Protein AF-A0A9B0UCA3-F1 (afdb_monomer)

Structure (mmCIF, N/CA/C/O backbone):
data_AF-A0A9B0UCA3-F1
#
_entry.id   AF-A0A9B0UCA3-F1
#
loop_
_atom_site.group_PDB
_atom_site.id
_atom_site.type_symbol
_atom_site.label_atom_id
_atom_site.label_alt_id
_atom_site.label_comp_id
_atom_site.label_asym_id
_atom_site.label_entity_id
_atom_site.label_seq_id
_atom_site.pdbx_PDB_ins_code
_atom_site.Cartn_x
_atom_site.Cartn_y
_atom_site.Cartn_z
_atom_site.occupancy
_atom_site.B_iso_or_equiv
_atom_site.auth_seq_id
_atom_site.auth_comp_id
_atom_site.auth_asym_id
_atom_site.auth_atom_id
_atom_site.pdbx_PDB_model_num
ATOM 1 N N . MET A 1 1 ? -28.441 -14.813 -7.043 1.00 30.88 1 MET A N 1
ATOM 2 C CA . MET A 1 1 ? -26.976 -14.774 -6.847 1.00 30.88 1 MET A CA 1
ATOM 3 C C . MET A 1 1 ? -26.478 -13.413 -7.314 1.00 30.88 1 MET A C 1
ATOM 5 O O . MET A 1 1 ? -26.073 -13.271 -8.457 1.00 30.88 1 MET A O 1
ATOM 9 N N . THR A 1 2 ? -26.627 -12.373 -6.495 1.00 22.97 2 THR A N 1
ATOM 10 C CA . THR A 1 2 ? -26.223 -11.008 -6.867 1.00 22.97 2 THR A CA 1
ATOM 11 C C . THR A 1 2 ? -24.940 -10.663 -6.132 1.00 22.97 2 THR A C 1
ATOM 13 O O . THR A 1 2 ? -24.921 -10.599 -4.907 1.00 22.97 2 THR A O 1
ATOM 16 N N . SER A 1 3 ? -23.870 -10.504 -6.907 1.00 23.14 3 SER A N 1
ATOM 17 C CA . SER A 1 3 ? -22.538 -10.097 -6.471 1.00 23.14 3 SER A CA 1
ATOM 18 C C . SER A 1 3 ? -22.583 -8.689 -5.873 1.00 23.14 3 SER A C 1
ATOM 20 O O . SER A 1 3 ? -22.682 -7.702 -6.600 1.00 23.14 3 SER A O 1
ATOM 22 N N . SER A 1 4 ? -22.525 -8.588 -4.548 1.00 23.53 4 SER A N 1
ATOM 23 C CA . SER A 1 4 ? -22.399 -7.327 -3.818 1.00 23.53 4 SER A CA 1
ATOM 24 C C . SER A 1 4 ? -20.959 -6.820 -3.948 1.00 23.53 4 SER A C 1
ATOM 26 O O . SER A 1 4 ? -20.043 -7.386 -3.356 1.00 23.53 4 SER A O 1
ATOM 28 N N . ALA A 1 5 ? -20.735 -5.767 -4.733 1.00 24.44 5 ALA A N 1
ATOM 29 C CA . ALA A 1 5 ? -19.447 -5.075 -4.753 1.00 24.44 5 ALA A CA 1
ATOM 30 C C . ALA A 1 5 ? -19.269 -4.286 -3.437 1.00 24.44 5 ALA A C 1
ATOM 32 O O . ALA A 1 5 ? -20.195 -3.569 -3.043 1.00 24.44 5 ALA A O 1
ATOM 33 N N . PRO A 1 6 ? -18.127 -4.395 -2.732 1.00 24.62 6 PRO A N 1
ATOM 34 C CA . PRO A 1 6 ? -17.908 -3.633 -1.512 1.00 24.62 6 PRO A CA 1
ATOM 35 C C . PRO A 1 6 ? -17.722 -2.151 -1.855 1.00 24.62 6 PRO A C 1
ATOM 37 O O . PRO A 1 6 ? -17.066 -1.792 -2.833 1.00 24.62 6 PRO A O 1
ATOM 40 N N . ALA A 1 7 ? -18.322 -1.284 -1.041 1.00 28.45 7 ALA A N 1
ATOM 41 C CA . ALA A 1 7 ? -18.160 0.158 -1.140 1.00 28.45 7 ALA A CA 1
ATOM 42 C C . ALA A 1 7 ? -16.691 0.526 -0.878 1.00 28.45 7 ALA A C 1
ATOM 44 O O . ALA A 1 7 ? -16.224 0.472 0.258 1.00 28.45 7 ALA A O 1
ATOM 45 N N . VAL A 1 8 ? -15.959 0.886 -1.933 1.00 30.67 8 VAL A N 1
ATOM 46 C CA . VAL A 1 8 ? -14.599 1.421 -1.826 1.00 30.67 8 VAL A CA 1
ATOM 47 C C . VAL A 1 8 ? -14.712 2.869 -1.345 1.00 30.67 8 VAL A C 1
ATOM 49 O O . VAL A 1 8 ? -14.984 3.779 -2.126 1.00 30.67 8 VAL A O 1
ATOM 52 N N . GLY A 1 9 ? -14.562 3.079 -0.037 1.00 30.00 9 GLY A N 1
ATOM 53 C CA . GLY A 1 9 ? -14.439 4.409 0.556 1.00 30.00 9 GLY A CA 1
ATOM 54 C C . GLY A 1 9 ? -13.123 5.049 0.117 1.00 30.00 9 GLY A C 1
ATOM 55 O O . GLY A 1 9 ? -12.051 4.642 0.554 1.00 30.00 9 GLY A O 1
ATOM 56 N N . PHE A 1 10 ? -13.199 6.033 -0.778 1.00 30.72 10 PHE A N 1
ATOM 57 C CA . PHE A 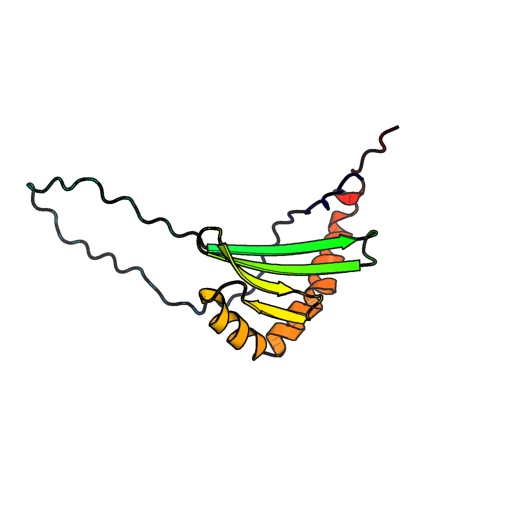1 10 ? -12.043 6.755 -1.307 1.00 30.72 10 PHE A CA 1
ATOM 58 C C . PHE A 1 10 ? -11.700 7.926 -0.376 1.00 30.72 10 PHE A C 1
ATOM 60 O O . PHE A 1 10 ? -12.048 9.075 -0.643 1.00 30.72 10 PHE A O 1
ATOM 67 N N . ILE A 1 11 ? -11.043 7.644 0.747 1.00 33.56 11 ILE A N 1
ATOM 68 C CA . ILE A 1 11 ? -10.474 8.707 1.580 1.00 33.56 11 ILE A CA 1
ATOM 69 C C . ILE A 1 11 ? -9.108 9.052 0.999 1.00 33.56 11 ILE A C 1
ATOM 71 O O . ILE A 1 11 ? -8.186 8.240 1.032 1.00 33.56 11 ILE A O 1
ATOM 75 N N . ARG A 1 12 ? -8.986 10.257 0.425 1.00 37.03 12 ARG A N 1
ATOM 76 C CA . ARG A 1 12 ? -7.696 10.858 0.054 1.00 37.03 12 ARG A CA 1
ATOM 77 C C . ARG A 1 12 ? -6.904 11.150 1.333 1.00 37.03 12 ARG A C 1
ATOM 79 O O . ARG A 1 12 ? -6.827 12.293 1.769 1.00 37.03 12 ARG A O 1
ATOM 86 N N . GLY A 1 13 ? -6.329 10.121 1.942 1.00 31.44 13 GLY A N 1
ATOM 87 C CA . GLY A 1 13 ? -5.283 10.289 2.935 1.00 31.44 13 GLY A CA 1
ATOM 88 C C . GLY A 1 13 ? -3.959 10.478 2.216 1.00 31.44 13 GLY A C 1
ATOM 89 O O . GLY A 1 13 ? -3.516 9.612 1.465 1.00 31.44 13 GLY A O 1
ATOM 90 N N . LEU A 1 14 ? -3.339 11.634 2.434 1.00 31.98 14 LEU A N 1
ATOM 91 C CA . LEU A 1 14 ? -1.931 11.858 2.140 1.00 31.98 14 LEU A CA 1
ATOM 92 C C . LEU A 1 14 ? -1.123 10.856 2.977 1.00 31.98 14 LEU A C 1
ATOM 94 O O . LEU A 1 14 ? -0.846 11.089 4.153 1.00 31.98 14 LEU A O 1
ATOM 98 N N . SER A 1 15 ? -0.798 9.706 2.389 1.00 38.75 15 SER A N 1
ATOM 99 C CA . SER A 1 15 ? 0.131 8.753 2.984 1.00 38.75 15 SER A CA 1
ATOM 100 C C . SER A 1 15 ? 1.526 9.363 2.885 1.00 38.75 15 SER A C 1
ATOM 102 O O . SER A 1 15 ? 2.201 9.269 1.863 1.00 38.75 15 SER A O 1
ATOM 104 N N . ASN A 1 16 ? 1.931 10.063 3.948 1.00 34.47 16 ASN A N 1
ATOM 105 C CA . ASN A 1 16 ? 3.311 10.475 4.176 1.00 34.47 16 ASN A CA 1
ATOM 106 C C . ASN A 1 16 ? 4.174 9.218 4.343 1.00 34.47 16 ASN A C 1
ATOM 108 O O . ASN A 1 16 ? 4.411 8.744 5.455 1.00 34.47 16 ASN A O 1
ATOM 112 N N . GLN A 1 17 ? 4.636 8.658 3.234 1.00 43.97 17 GLN A N 1
ATOM 113 C CA . GLN A 1 17 ? 5.824 7.822 3.191 1.00 43.97 17 GLN A CA 1
ATOM 114 C C . GLN A 1 17 ? 6.704 8.369 2.071 1.00 43.97 17 GLN A C 1
ATOM 116 O O . GLN A 1 17 ? 6.598 7.972 0.915 1.00 43.97 17 GLN A O 1
ATOM 121 N N . GLY A 1 18 ? 7.542 9.340 2.437 1.00 37.84 18 GLY A N 1
ATOM 122 C CA . GLY A 1 18 ? 8.739 9.624 1.668 1.00 37.84 18 GLY A CA 1
ATOM 123 C C . GLY A 1 18 ? 9.609 8.377 1.692 1.00 37.84 18 GLY A C 1
ATOM 124 O O . GLY A 1 18 ? 10.084 7.997 2.755 1.00 37.84 18 GLY A O 1
ATOM 125 N N . ASP A 1 19 ? 9.705 7.715 0.546 1.00 35.53 19 ASP A N 1
ATOM 126 C CA . ASP A 1 19 ? 10.977 7.297 -0.032 1.00 35.53 19 ASP A CA 1
ATOM 127 C C . ASP A 1 19 ? 10.737 6.973 -1.516 1.00 35.53 19 ASP A C 1
ATOM 129 O O . ASP A 1 19 ? 10.374 5.863 -1.897 1.00 35.53 19 ASP A O 1
ATOM 133 N N . LEU A 1 20 ? 10.826 8.008 -2.355 1.00 40.50 20 LEU A N 1
ATOM 134 C CA . LEU A 1 20 ? 10.892 7.875 -3.810 1.00 40.50 20 LEU A CA 1
ATOM 135 C C . LEU A 1 20 ? 12.356 7.611 -4.184 1.00 40.50 20 LEU A C 1
ATOM 137 O O . LEU A 1 20 ? 13.018 8.472 -4.765 1.00 40.50 20 LEU A O 1
ATOM 141 N N . THR A 1 21 ? 12.902 6.451 -3.827 1.00 41.66 21 THR A N 1
ATOM 142 C CA . THR A 1 21 ? 14.207 6.022 -4.347 1.00 41.66 21 THR A CA 1
ATOM 143 C C . THR A 1 21 ? 14.023 5.426 -5.740 1.00 41.66 21 THR A C 1
ATOM 145 O O . THR A 1 21 ? 13.988 4.222 -5.946 1.00 41.66 21 THR A O 1
ATOM 148 N N . GLY A 1 22 ? 13.896 6.331 -6.715 1.00 33.69 22 GLY A N 1
ATOM 149 C CA . GLY A 1 22 ? 13.813 6.040 -8.143 1.00 33.69 22 GLY A CA 1
ATOM 150 C C . GLY A 1 22 ? 14.199 7.262 -8.981 1.00 33.69 22 GLY A C 1
ATOM 151 O O . GLY A 1 22 ? 13.339 8.024 -9.398 1.00 33.69 22 GLY A O 1
ATOM 152 N N . GLY A 1 23 ? 15.513 7.445 -9.148 1.00 32.22 23 GLY A N 1
ATOM 153 C CA . GLY A 1 23 ? 16.251 8.198 -10.178 1.00 32.22 23 GLY A CA 1
ATOM 154 C C . GLY A 1 23 ? 15.574 9.292 -11.027 1.00 32.22 23 GLY A C 1
ATOM 155 O O . GLY A 1 23 ? 14.648 9.053 -11.791 1.00 32.22 23 GLY A O 1
ATOM 156 N N . LEU A 1 24 ? 16.193 10.476 -10.981 1.00 42.06 24 LEU A N 1
ATOM 157 C CA . LEU A 1 24 ? 16.028 11.669 -11.825 1.00 42.06 24 LEU A CA 1
ATOM 158 C C . LEU A 1 24 ? 15.812 11.411 -13.330 1.00 42.06 24 LEU A C 1
ATOM 160 O O . LEU A 1 24 ? 16.552 10.638 -13.931 1.00 42.06 24 LEU A O 1
ATOM 164 N N . CYS A 1 25 ? 14.975 12.239 -13.970 1.00 33.00 25 CYS A N 1
ATOM 165 C CA . CYS A 1 25 ? 15.223 12.730 -15.334 1.00 33.00 25 CYS A CA 1
ATOM 166 C C . CYS A 1 25 ? 14.569 14.105 -15.558 1.00 33.00 25 CYS A C 1
ATOM 168 O O . CYS A 1 25 ? 13.372 14.221 -15.809 1.00 33.00 25 CYS A O 1
ATOM 170 N N . SER A 1 26 ? 15.366 15.171 -15.492 1.00 33.31 26 SER A N 1
ATOM 171 C CA . SER A 1 26 ? 15.048 16.460 -16.117 1.00 33.31 26 SER A CA 1
ATOM 172 C C . SER A 1 26 ? 16.352 17.146 -16.506 1.00 33.31 26 SER A C 1
ATOM 174 O O . SER A 1 26 ? 16.925 17.910 -15.737 1.00 33.31 26 SER A O 1
ATOM 176 N N . SER A 1 27 ? 16.834 16.851 -17.707 1.00 34.81 27 SER A N 1
ATOM 177 C CA . SER A 1 27 ? 17.805 17.680 -18.414 1.00 34.81 27 SER A CA 1
ATOM 178 C C . SER A 1 27 ? 17.091 18.305 -19.608 1.00 34.81 27 SER A C 1
ATOM 180 O O . SER A 1 27 ? 16.886 17.673 -20.640 1.00 34.81 27 SER A O 1
ATOM 182 N N . SER A 1 28 ? 16.672 19.560 -19.462 1.00 37.03 28 SER A N 1
ATOM 183 C CA . SER A 1 28 ? 16.244 20.383 -20.590 1.00 37.03 28 SER A CA 1
ATOM 184 C C . SER A 1 28 ? 17.483 21.013 -21.227 1.00 37.03 28 SER A C 1
ATOM 186 O O . SER A 1 28 ? 18.007 22.003 -20.716 1.00 37.03 28 SER A O 1
ATOM 188 N N . SER A 1 29 ? 17.974 20.447 -22.327 1.00 37.97 29 SER A N 1
ATOM 189 C CA . SER A 1 29 ? 18.929 21.126 -23.206 1.00 37.97 29 SER A CA 1
ATOM 190 C C . SER A 1 29 ? 18.154 21.953 -24.232 1.00 37.97 29 SER A C 1
ATOM 192 O O . SER A 1 29 ? 17.503 21.393 -25.112 1.00 37.97 29 SER A O 1
ATOM 194 N N . SER A 1 30 ? 18.204 23.281 -24.119 1.00 36.81 30 SER A N 1
ATOM 195 C CA . SER A 1 30 ? 17.695 24.192 -25.147 1.00 36.81 30 SER A CA 1
ATOM 196 C C . SER A 1 30 ? 18.731 24.324 -26.268 1.00 36.81 30 SER A C 1
ATOM 198 O O . SER A 1 30 ? 19.647 25.143 -26.182 1.00 36.81 30 SER A O 1
ATOM 200 N N . SER A 1 31 ? 18.616 23.506 -27.309 1.00 42.44 31 SER A N 1
ATOM 201 C CA . SER A 1 31 ? 19.331 23.723 -28.571 1.00 42.44 31 SER A CA 1
ATOM 202 C C . SER A 1 31 ? 18.517 24.715 -29.405 1.00 42.44 31 SER A C 1
ATOM 204 O O . SER A 1 31 ? 17.336 24.477 -29.638 1.00 42.44 31 SER A O 1
ATOM 206 N N . GLY A 1 32 ? 19.118 25.833 -29.820 1.00 44.81 32 GLY A N 1
ATOM 207 C CA . GLY A 1 32 ? 18.445 26.856 -30.628 1.00 44.81 32 GLY A CA 1
ATOM 208 C C . GLY A 1 32 ? 17.878 26.301 -31.942 1.00 44.81 32 GLY A C 1
ATOM 209 O O . GLY A 1 32 ? 18.550 25.553 -32.651 1.00 44.81 32 GLY A O 1
ATOM 210 N N . GLU A 1 33 ? 16.635 26.668 -32.255 1.00 41.62 33 GLU A N 1
ATOM 211 C CA . GLU A 1 33 ? 15.913 26.263 -33.466 1.00 41.62 33 GLU A CA 1
ATOM 212 C C . GLU A 1 33 ? 16.421 27.005 -34.714 1.00 41.62 33 GLU A C 1
ATOM 214 O O . GLU A 1 33 ? 16.556 28.229 -34.718 1.00 41.62 33 GLU A O 1
ATOM 219 N N . THR A 1 34 ? 16.662 26.259 -35.799 1.00 47.00 34 THR A N 1
ATOM 220 C CA . THR A 1 34 ? 16.924 26.803 -37.145 1.00 47.00 34 THR A CA 1
ATOM 221 C C . THR A 1 34 ? 15.653 26.650 -38.000 1.00 47.00 34 THR A C 1
ATOM 223 O O . THR A 1 34 ? 15.013 25.599 -37.917 1.00 47.00 34 THR A O 1
ATOM 226 N N . PRO A 1 35 ? 15.241 27.636 -38.825 1.00 48.72 35 PRO A N 1
ATOM 227 C CA . PRO A 1 35 ? 13.961 27.572 -39.533 1.00 48.72 35 PRO A CA 1
ATOM 228 C C . PRO A 1 35 ? 14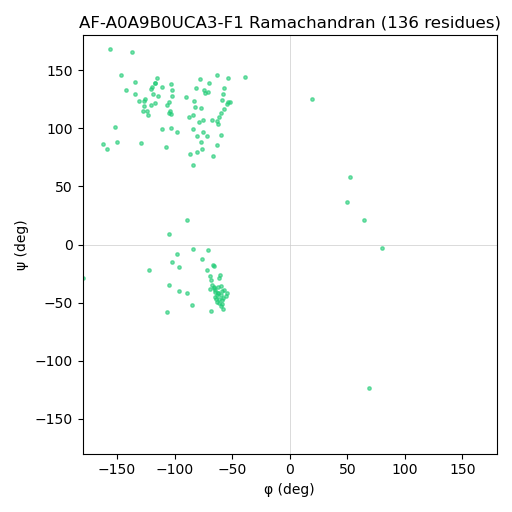.061 26.665 -40.770 1.00 48.72 35 PRO A C 1
ATOM 230 O O . PRO A 1 35 ? 14.637 27.057 -41.782 1.00 48.72 35 PRO A O 1
ATOM 233 N N . GLY A 1 36 ? 13.495 25.458 -40.704 1.00 57.00 36 GLY A N 1
ATOM 234 C CA . GLY A 1 36 ? 13.431 24.548 -41.857 1.00 57.00 36 GLY A CA 1
ATOM 235 C C . GLY A 1 36 ? 12.737 23.208 -41.605 1.00 57.00 36 GLY A C 1
ATOM 236 O O . GLY A 1 36 ? 12.081 22.688 -42.504 1.00 57.00 36 GLY A O 1
ATOM 237 N N . ASP A 1 37 ? 12.773 22.695 -40.376 1.00 54.03 37 ASP A N 1
ATOM 238 C CA . ASP A 1 37 ? 12.330 21.330 -40.081 1.00 54.03 37 ASP A CA 1
ATOM 239 C C . ASP A 1 37 ? 10.996 21.299 -39.320 1.00 54.03 37 ASP A C 1
ATOM 241 O O . ASP A 1 37 ? 10.952 21.170 -38.097 1.00 54.03 37 ASP A O 1
ATOM 245 N N . ARG A 1 38 ? 9.859 21.377 -40.030 1.00 64.81 38 ARG A N 1
ATOM 246 C CA . ARG A 1 38 ? 8.576 20.947 -39.436 1.00 64.81 38 ARG A CA 1
ATOM 247 C C . ARG A 1 38 ? 8.519 19.421 -39.415 1.00 64.81 38 ARG A C 1
ATOM 249 O O . ARG A 1 38 ? 7.897 18.813 -40.285 1.00 64.81 38 ARG A O 1
ATOM 256 N N . LEU A 1 39 ? 9.142 18.800 -38.412 1.00 64.88 39 LEU A N 1
ATOM 257 C CA . LEU A 1 39 ? 8.811 17.417 -38.074 1.00 64.88 39 LEU A CA 1
ATOM 258 C C . LEU A 1 39 ? 7.342 17.340 -37.622 1.00 64.88 39 LEU A C 1
ATOM 260 O O . LEU A 1 39 ? 6.842 18.281 -36.993 1.00 64.88 39 LEU A O 1
ATOM 264 N N . PRO A 1 40 ? 6.633 16.234 -37.920 1.00 72.75 40 PRO A N 1
ATOM 265 C CA . PRO A 1 40 ? 5.334 15.988 -37.309 1.00 72.75 40 PRO A CA 1
ATOM 266 C C . PRO A 1 40 ? 5.479 16.073 -35.781 1.00 72.75 40 PRO A C 1
ATOM 268 O O . PRO A 1 40 ? 6.515 15.657 -35.252 1.00 72.75 40 PRO A O 1
ATOM 271 N N . PRO A 1 41 ? 4.480 16.612 -35.058 1.00 72.81 41 PRO A N 1
ATOM 272 C CA . PRO A 1 41 ? 4.564 16.724 -33.611 1.00 72.81 41 PRO A CA 1
ATOM 273 C C . PRO A 1 41 ? 4.801 15.333 -33.022 1.00 72.81 41 PRO A C 1
ATOM 275 O O . PRO A 1 41 ? 3.968 14.437 -33.172 1.00 72.81 41 PRO A O 1
ATOM 278 N N . VAL A 1 42 ? 5.954 15.148 -32.377 1.00 73.94 42 VAL A N 1
ATOM 279 C CA . VAL A 1 42 ? 6.242 13.933 -31.617 1.00 73.94 42 VAL A CA 1
ATOM 280 C C . VAL A 1 42 ? 5.155 13.829 -30.547 1.00 73.94 42 VAL A C 1
ATOM 282 O O . VAL A 1 42 ? 4.966 14.795 -29.799 1.00 73.94 42 VAL A O 1
ATOM 285 N N . PRO A 1 43 ? 4.406 12.713 -30.466 1.00 76.06 43 PRO A N 1
ATOM 286 C CA . PRO A 1 43 ? 3.426 12.541 -29.409 1.00 76.06 43 PRO A CA 1
ATOM 287 C C . PRO A 1 43 ? 4.118 12.761 -28.068 1.00 76.06 43 PRO A C 1
ATOM 289 O O . PRO A 1 43 ? 5.114 12.103 -27.767 1.00 76.06 43 PRO A O 1
ATOM 292 N N . THR A 1 44 ? 3.625 13.708 -27.271 1.00 83.69 44 THR A N 1
ATOM 293 C CA . THR A 1 44 ? 4.180 13.947 -25.941 1.00 83.69 44 THR A CA 1
ATOM 294 C C . THR A 1 44 ? 4.033 12.665 -25.131 1.00 83.69 44 THR A C 1
ATOM 296 O O . THR A 1 44 ? 2.910 12.246 -24.837 1.00 83.69 44 THR A O 1
ATOM 299 N N . ALA A 1 45 ? 5.154 12.034 -24.784 1.00 83.88 45 ALA A N 1
ATOM 300 C CA . ALA A 1 45 ? 5.145 10.872 -23.911 1.00 83.88 45 ALA A CA 1
ATOM 301 C C . ALA A 1 45 ? 4.487 11.257 -22.578 1.00 83.88 45 ALA A C 1
ATOM 303 O O . ALA A 1 45 ? 4.819 12.283 -21.979 1.00 83.88 45 ALA A O 1
ATOM 304 N N . ARG A 1 46 ? 3.515 10.456 -22.133 1.00 85.12 46 ARG A N 1
ATOM 305 C CA . ARG A 1 46 ? 2.842 10.634 -20.844 1.00 85.12 46 ARG A CA 1
ATOM 306 C C . ARG A 1 46 ? 3.116 9.422 -19.980 1.00 85.12 46 ARG A C 1
ATOM 308 O O . ARG A 1 46 ? 2.752 8.312 -20.351 1.00 85.12 46 ARG A O 1
ATOM 315 N N . PHE A 1 47 ? 3.706 9.682 -18.826 1.00 84.88 47 PHE A N 1
ATOM 316 C CA . PHE A 1 47 ? 3.925 8.701 -17.779 1.00 84.88 47 PHE A CA 1
ATOM 317 C C . PHE A 1 47 ? 3.027 9.060 -16.596 1.00 84.88 47 PHE A C 1
ATOM 319 O O . PHE A 1 47 ? 2.899 10.237 -16.248 1.00 84.88 47 PHE A O 1
ATOM 326 N N . LEU A 1 48 ? 2.364 8.063 -16.017 1.00 87.88 48 LEU A N 1
ATOM 327 C CA . LEU A 1 48 ? 1.483 8.228 -14.866 1.00 87.88 48 LEU A CA 1
ATOM 328 C C . LEU A 1 48 ? 1.886 7.253 -13.764 1.00 87.88 48 LEU A C 1
ATOM 330 O O . LEU A 1 48 ? 1.697 6.051 -13.916 1.00 87.88 48 LEU A O 1
ATOM 334 N N . GLU A 1 49 ? 2.345 7.797 -12.644 1.00 86.44 49 GLU A N 1
ATOM 335 C CA . GLU A 1 49 ? 2.559 7.058 -11.400 1.00 86.44 49 GLU A CA 1
ATOM 336 C C . GLU A 1 49 ? 1.418 7.351 -10.428 1.00 86.44 49 GLU A C 1
ATOM 338 O O . GLU A 1 49 ? 1.036 8.511 -10.232 1.00 86.44 49 GLU A O 1
ATOM 343 N N . GLN A 1 50 ? 0.848 6.313 -9.818 1.00 90.12 50 GLN A N 1
ATOM 344 C CA . GLN A 1 50 ? -0.192 6.469 -8.800 1.00 90.12 50 GLN A CA 1
ATOM 345 C C . GLN A 1 50 ? 0.081 5.566 -7.605 1.00 90.12 50 GLN A C 1
ATOM 347 O O . GLN A 1 50 ? 0.412 4.397 -7.767 1.00 90.12 50 GLN A O 1
ATOM 352 N N . ALA A 1 51 ? -0.162 6.089 -6.407 1.00 91.69 51 ALA A N 1
ATOM 353 C CA . ALA A 1 51 ? -0.227 5.309 -5.180 1.00 91.69 51 ALA A CA 1
ATOM 354 C C . ALA A 1 51 ? -1.640 5.407 -4.590 1.00 91.69 51 ALA A C 1
ATOM 356 O O . ALA A 1 51 ? -2.258 6.477 -4.611 1.00 91.69 51 ALA A O 1
ATOM 357 N N . LYS A 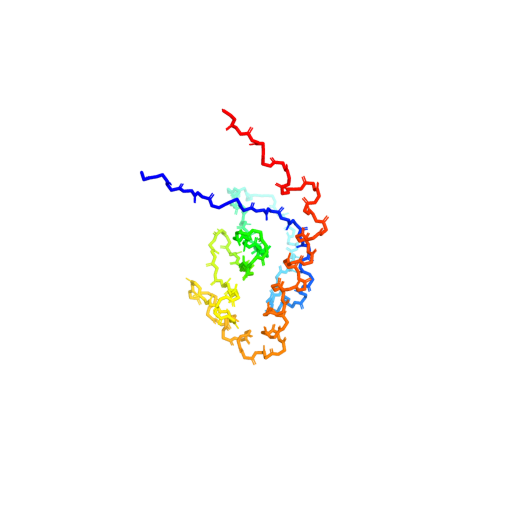1 52 ? -2.169 4.293 -4.082 1.00 90.00 52 LYS A N 1
ATOM 358 C CA . LYS A 1 52 ? -3.466 4.236 -3.399 1.00 90.00 52 LYS A CA 1
ATOM 359 C C . LYS A 1 52 ? -3.329 3.498 -2.079 1.00 90.00 52 LYS A C 1
ATOM 361 O O . LYS A 1 52 ? -2.979 2.322 -2.072 1.00 90.00 52 LYS A O 1
ATOM 366 N N . SER A 1 53 ? -3.707 4.165 -0.997 1.00 92.00 53 SER A N 1
ATOM 367 C CA . SER A 1 53 ? -3.851 3.549 0.318 1.00 92.00 53 SER A CA 1
ATOM 368 C C . SER A 1 53 ? -5.341 3.336 0.596 1.00 92.00 53 SER A C 1
ATOM 370 O O . SER A 1 53 ? -6.105 4.293 0.719 1.00 92.00 53 SER A O 1
ATOM 372 N N . GLU A 1 54 ? -5.768 2.077 0.638 1.00 92.56 54 GLU A N 1
ATOM 373 C CA . GLU A 1 54 ? -7.170 1.672 0.741 1.00 92.56 54 GLU A CA 1
ATOM 374 C C . GLU A 1 54 ? -7.438 0.952 2.069 1.00 92.56 54 GLU A C 1
ATOM 376 O O . GLU A 1 54 ? -6.619 0.168 2.547 1.00 92.56 54 GLU A O 1
ATOM 381 N N . CYS A 1 55 ? -8.622 1.184 2.637 1.00 93.50 55 CYS A N 1
ATOM 382 C CA . CYS A 1 55 ? -9.103 0.518 3.844 1.00 93.50 55 CYS A CA 1
ATOM 383 C C . CYS A 1 55 ? -10.445 -0.152 3.552 1.00 93.50 55 CYS A C 1
ATOM 385 O O . CYS A 1 55 ? -11.428 0.520 3.237 1.00 93.50 55 CYS A O 1
ATOM 387 N N . HIS A 1 56 ? -10.483 -1.479 3.621 1.00 93.31 56 HIS A N 1
ATOM 388 C CA . HIS A 1 56 ? -11.676 -2.272 3.338 1.00 93.31 56 HIS A CA 1
ATOM 389 C C . HIS A 1 56 ? -12.278 -2.743 4.662 1.00 93.31 56 HIS A C 1
ATOM 391 O O . HIS A 1 56 ? -11.660 -3.516 5.393 1.00 93.31 56 HIS A O 1
ATOM 397 N N . PHE A 1 57 ? -13.483 -2.262 4.962 1.00 91.50 57 PHE A N 1
ATOM 398 C CA . PHE A 1 57 ? -14.199 -2.504 6.215 1.00 91.50 57 PHE A CA 1
ATOM 399 C C . PHE A 1 57 ? -15.324 -3.517 5.997 1.00 91.50 57 PHE A C 1
ATOM 401 O O . PHE A 1 57 ? -16.209 -3.298 5.167 1.00 91.50 57 PHE A O 1
ATOM 408 N N . THR A 1 58 ? -15.307 -4.623 6.740 1.00 89.81 58 THR A N 1
ATOM 409 C CA . THR A 1 58 ? -16.376 -5.632 6.730 1.00 89.81 58 THR A CA 1
ATOM 410 C C . THR A 1 58 ? -16.988 -5.732 8.118 1.00 89.81 58 THR A C 1
ATOM 412 O O . THR A 1 58 ? -16.266 -5.897 9.100 1.00 89.81 58 THR A O 1
ATOM 415 N N . ASN A 1 59 ? -18.320 -5.645 8.174 1.00 88.00 59 ASN A N 1
ATOM 416 C CA . ASN A 1 59 ? -19.095 -5.598 9.414 1.00 88.00 59 ASN A CA 1
ATOM 417 C C . ASN A 1 59 ? -18.598 -4.501 10.383 1.00 88.00 59 ASN A C 1
ATOM 419 O O . ASN A 1 59 ? -18.146 -4.761 11.496 1.00 88.00 59 ASN A O 1
ATOM 423 N N . GLY A 1 60 ? -18.603 -3.249 9.915 1.00 84.56 60 GLY A N 1
ATOM 424 C CA . GLY A 1 60 ? -18.026 -2.126 10.655 1.00 84.56 60 GLY A CA 1
ATOM 425 C C . GLY A 1 60 ? -16.503 -2.231 10.727 1.00 84.56 60 GLY A C 1
ATOM 426 O O . GLY A 1 60 ? -15.840 -2.317 9.698 1.00 84.56 60 GLY A O 1
ATOM 427 N N . THR A 1 61 ? -15.940 -2.236 11.937 1.00 89.62 61 THR A N 1
ATOM 428 C CA . THR A 1 61 ? -14.482 -2.334 12.162 1.00 89.62 61 THR A CA 1
ATOM 429 C C . THR A 1 61 ? -14.017 -3.710 12.645 1.00 89.62 61 THR A C 1
ATOM 431 O O . THR A 1 61 ? -12.843 -3.861 13.000 1.00 89.62 61 THR A O 1
ATOM 434 N N . GLU A 1 62 ? -14.906 -4.713 12.629 1.00 89.38 62 GLU A N 1
ATOM 435 C CA . GLU A 1 62 ? -14.593 -6.089 13.035 1.00 89.38 62 GLU A CA 1
ATOM 436 C C . GLU A 1 62 ? -13.460 -6.664 12.177 1.00 89.38 62 GLU A C 1
ATOM 438 O O . GLU A 1 62 ? -12.436 -7.109 12.697 1.00 89.38 62 GLU A O 1
ATOM 443 N N . ARG A 1 63 ? -13.595 -6.571 10.849 1.00 92.75 63 ARG A N 1
ATOM 444 C CA . ARG A 1 63 ? -12.550 -6.967 9.902 1.00 92.75 63 ARG A CA 1
ATOM 445 C C . ARG A 1 63 ? -12.146 -5.776 9.048 1.00 92.75 63 ARG A C 1
ATOM 447 O O . ARG A 1 63 ? -12.963 -5.217 8.317 1.00 92.75 63 ARG A O 1
ATOM 454 N N . VAL A 1 64 ? -10.871 -5.413 9.139 1.00 94.88 64 VAL A N 1
ATOM 455 C CA . VAL A 1 64 ? -10.277 -4.289 8.412 1.00 94.88 64 VAL A CA 1
ATOM 456 C C . VAL A 1 64 ? -9.071 -4.797 7.646 1.00 94.88 64 VAL A C 1
ATOM 458 O O . VAL A 1 64 ? -8.169 -5.375 8.247 1.00 94.88 64 VAL A O 1
ATOM 461 N N . ARG A 1 65 ? -9.058 -4.565 6.334 1.00 96.44 65 ARG A N 1
ATOM 462 C CA . ARG A 1 65 ? -7.922 -4.874 5.465 1.00 96.44 65 ARG A CA 1
ATOM 463 C C . ARG A 1 65 ? -7.339 -3.587 4.912 1.00 96.44 65 ARG A C 1
ATOM 465 O O . ARG A 1 65 ? -8.068 -2.765 4.356 1.00 96.44 65 ARG A O 1
ATOM 472 N N . TYR A 1 66 ? -6.036 -3.426 5.074 1.00 96.38 66 TYR A N 1
ATOM 473 C CA . TYR A 1 66 ? -5.278 -2.309 4.535 1.00 96.38 66 TYR A CA 1
ATOM 474 C C . TYR A 1 66 ? -4.518 -2.761 3.290 1.00 96.38 66 TYR A C 1
ATOM 476 O O . TYR A 1 66 ? -3.785 -3.752 3.329 1.00 96.38 66 TYR A O 1
ATOM 484 N N . LEU A 1 67 ? -4.692 -2.019 2.199 1.00 96.88 67 LEU A N 1
ATOM 485 C CA . LEU A 1 67 ? -3.947 -2.206 0.960 1.00 96.88 67 LEU A CA 1
ATOM 486 C C . LEU A 1 67 ? -3.166 -0.937 0.644 1.00 96.88 67 LEU A C 1
ATOM 488 O O . LEU A 1 67 ? -3.721 0.158 0.699 1.00 96.88 67 LEU A O 1
ATOM 492 N N . ASP A 1 68 ? -1.910 -1.090 0.246 1.00 95.44 68 ASP A N 1
ATOM 493 C CA . ASP A 1 68 ? -1.108 0.010 -0.289 1.00 95.44 68 ASP A CA 1
ATOM 494 C C . ASP A 1 68 ? -0.608 -0.369 -1.675 1.00 95.44 68 ASP A C 1
ATOM 496 O O . ASP A 1 68 ? 0.156 -1.320 -1.815 1.00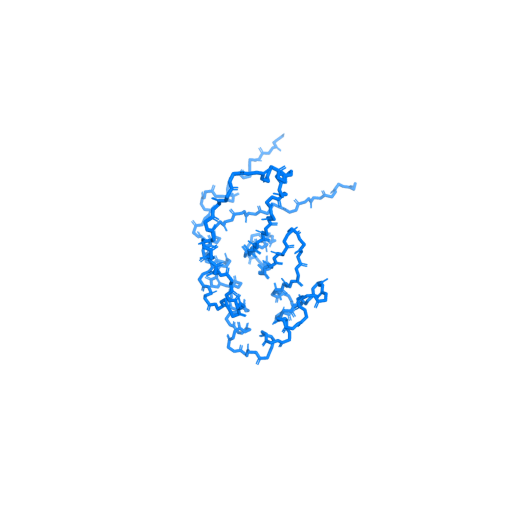 95.44 68 ASP A O 1
ATOM 500 N N . ARG A 1 69 ? -1.113 0.309 -2.702 1.00 94.81 69 ARG A N 1
ATOM 501 C CA . ARG A 1 69 ? -1.062 -0.132 -4.100 1.00 94.81 69 ARG A CA 1
ATOM 502 C C . ARG A 1 69 ? -0.321 0.883 -4.950 1.00 94.81 69 ARG A C 1
ATOM 504 O O . ARG A 1 69 ? -0.649 2.068 -4.883 1.00 94.81 69 ARG A O 1
ATOM 511 N N . TYR A 1 70 ? 0.589 0.413 -5.790 1.00 90.12 70 TYR A N 1
ATOM 512 C CA . TYR A 1 70 ? 1.389 1.244 -6.686 1.00 90.12 70 TYR A CA 1
ATOM 513 C C . TYR A 1 70 ? 1.069 0.898 -8.140 1.00 90.12 70 TYR A C 1
ATOM 515 O O . TYR A 1 70 ? 0.852 -0.268 -8.477 1.00 90.12 70 TYR A O 1
ATOM 523 N N . PHE A 1 71 ? 0.970 1.923 -8.987 1.00 91.38 71 PHE A N 1
ATOM 524 C CA . PHE A 1 71 ? 0.567 1.787 -10.381 1.00 91.38 71 PHE A CA 1
ATOM 525 C C . PHE A 1 71 ? 1.475 2.576 -11.312 1.00 91.38 71 PHE A C 1
ATOM 527 O O . PHE A 1 71 ? 1.574 3.793 -11.166 1.00 91.38 71 PHE A O 1
ATOM 534 N N . HIS A 1 72 ? 1.965 1.900 -12.347 1.00 86.38 72 HIS A N 1
ATOM 535 C CA . HIS A 1 72 ? 2.655 2.495 -13.481 1.00 86.38 72 HIS A CA 1
ATOM 536 C C . HIS A 1 72 ? 1.736 2.478 -14.707 1.00 86.38 72 HIS A C 1
ATOM 538 O O . HIS A 1 72 ? 1.278 1.425 -15.140 1.00 86.38 72 HIS A O 1
ATOM 544 N N . ASN A 1 73 ? 1.412 3.642 -15.275 1.00 88.12 73 ASN A N 1
ATOM 545 C CA . ASN A 1 73 ? 0.563 3.779 -16.467 1.00 88.12 73 ASN A CA 1
ATOM 546 C C . ASN A 1 73 ? -0.772 3.006 -16.397 1.00 88.12 73 ASN A C 1
ATOM 548 O O . ASN A 1 73 ? -1.293 2.553 -17.416 1.00 88.12 73 ASN A O 1
ATOM 552 N N . ARG A 1 74 ? -1.373 2.956 -15.195 1.00 89.56 74 ARG A N 1
ATOM 553 C CA . ARG A 1 74 ? -2.619 2.241 -14.824 1.00 89.56 74 ARG A CA 1
ATOM 554 C C . ARG A 1 74 ? -2.470 0.739 -14.566 1.0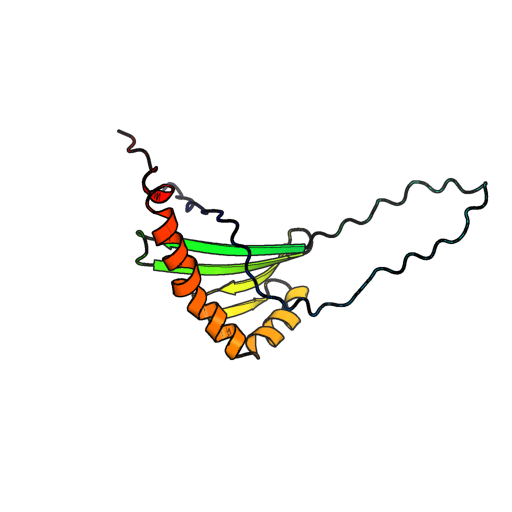0 89.56 74 ARG A C 1
ATOM 556 O O . ARG A 1 74 ? -3.454 0.116 -14.173 1.00 89.56 74 ARG A O 1
ATOM 563 N N . GLU A 1 75 ? -1.284 0.176 -14.736 1.00 94.69 75 GLU A N 1
ATOM 564 C CA . GLU A 1 75 ? -0.975 -1.199 -14.356 1.00 94.69 75 GLU A CA 1
ATOM 565 C C . GLU A 1 75 ? -0.461 -1.233 -12.916 1.00 94.69 75 GLU A C 1
ATOM 567 O O . GLU A 1 75 ? 0.443 -0.484 -12.560 1.00 94.69 75 GLU A O 1
ATOM 572 N N . GLU A 1 76 ? -1.059 -2.067 -12.066 1.00 94.31 76 GLU A N 1
ATOM 573 C CA . GLU A 1 76 ? -0.613 -2.219 -10.679 1.00 94.31 76 GLU A CA 1
ATOM 574 C C . GLU A 1 76 ? 0.652 -3.076 -10.642 1.00 94.31 76 GLU A C 1
ATOM 576 O O . GLU A 1 76 ? 0.606 -4.241 -11.030 1.00 94.31 76 GLU A O 1
ATOM 581 N N . ASN A 1 77 ? 1.772 -2.524 -10.177 1.00 89.69 77 ASN A N 1
ATOM 582 C CA . ASN A 1 77 ? 3.061 -3.214 -10.215 1.00 89.69 77 ASN A CA 1
ATOM 583 C C . ASN A 1 77 ? 3.404 -3.917 -8.893 1.00 89.69 77 ASN A C 1
ATOM 585 O O . ASN A 1 77 ? 3.883 -5.053 -8.921 1.00 89.69 77 ASN A O 1
ATOM 589 N N . VAL A 1 78 ? 3.120 -3.293 -7.748 1.00 95.00 78 VAL A N 1
ATOM 590 C CA . VAL A 1 78 ? 3.407 -3.816 -6.406 1.00 95.00 78 VAL A CA 1
ATOM 591 C C . VAL A 1 78 ? 2.335 -3.380 -5.403 1.00 95.00 78 VAL A C 1
ATOM 593 O O . VAL A 1 78 ? 1.769 -2.287 -5.493 1.00 95.00 78 VAL A O 1
ATOM 596 N N . ARG A 1 79 ? 2.040 -4.248 -4.428 1.00 97.88 79 ARG A N 1
ATOM 597 C CA . ARG A 1 79 ? 1.044 -3.985 -3.383 1.00 97.88 79 ARG A CA 1
ATOM 598 C C . ARG A 1 79 ? 1.448 -4.532 -2.021 1.00 97.88 79 ARG A C 1
ATOM 600 O O . ARG A 1 79 ? 1.784 -5.707 -1.919 1.00 97.88 79 ARG A O 1
ATOM 607 N N . PHE A 1 80 ? 1.312 -3.732 -0.966 1.00 97.81 80 PHE A N 1
ATOM 608 C CA . PHE A 1 80 ? 1.240 -4.236 0.407 1.00 97.81 80 PHE A CA 1
ATOM 609 C C . PHE A 1 80 ? -0.174 -4.715 0.716 1.00 97.81 80 PHE A C 1
ATOM 611 O O . PHE A 1 80 ? -1.146 -4.010 0.436 1.00 97.81 80 PHE A O 1
ATOM 618 N N . ASP A 1 81 ? -0.282 -5.886 1.333 1.00 97.88 81 ASP A N 1
ATOM 619 C CA . ASP A 1 81 ? -1.549 -6.456 1.773 1.00 97.88 81 ASP A CA 1
ATOM 620 C C . ASP A 1 81 ? -1.467 -6.823 3.250 1.00 97.88 81 ASP A C 1
ATOM 622 O O . ASP A 1 81 ? -0.637 -7.650 3.633 1.00 97.88 81 ASP A O 1
ATOM 626 N N . SER A 1 82 ? -2.315 -6.222 4.087 1.00 97.50 82 SER A N 1
ATOM 627 C CA . SER A 1 82 ? -2.306 -6.497 5.525 1.00 97.50 82 SER A CA 1
ATOM 628 C C . SER A 1 82 ? -2.608 -7.951 5.863 1.00 97.50 82 SER A C 1
ATOM 630 O O . SER A 1 82 ? -2.098 -8.437 6.866 1.00 97.50 82 SER A O 1
ATOM 632 N N . ASP A 1 83 ? -3.384 -8.651 5.029 1.00 97.06 83 ASP A N 1
ATOM 633 C CA . ASP A 1 83 ? -3.703 -10.067 5.252 1.00 97.06 83 ASP A CA 1
ATOM 634 C C . ASP A 1 83 ? -2.465 -10.957 5.050 1.00 97.06 83 ASP A C 1
ATOM 636 O O . ASP A 1 83 ? -2.347 -12.020 5.653 1.00 97.06 83 ASP A O 1
ATOM 640 N N . LEU A 1 84 ? -1.519 -10.507 4.218 1.00 97.75 84 LEU A N 1
ATOM 641 C CA . LEU A 1 84 ? -0.231 -11.170 3.994 1.00 97.75 84 LEU A CA 1
ATOM 642 C C . LEU A 1 84 ? 0.887 -10.582 4.864 1.00 97.75 84 LEU A C 1
ATOM 644 O O . LEU A 1 84 ? 1.939 -11.198 5.021 1.00 97.75 84 LEU A O 1
ATOM 648 N N . GLY A 1 85 ? 0.691 -9.369 5.382 1.00 97.31 85 GLY A N 1
ATOM 649 C CA . GLY A 1 85 ? 1.665 -8.624 6.170 1.00 97.31 85 GLY A CA 1
ATOM 650 C C . GLY A 1 85 ? 2.932 -8.238 5.403 1.00 97.31 85 GLY A C 1
ATOM 651 O O . GLY A 1 85 ? 3.962 -8.011 6.043 1.00 97.31 85 GLY A O 1
ATOM 652 N N . ARG A 1 86 ? 2.896 -8.204 4.065 1.00 97.69 86 ARG A N 1
ATOM 653 C CA . ARG A 1 86 ? 4.066 -7.953 3.207 1.00 97.69 86 ARG A CA 1
ATOM 654 C C . ARG A 1 86 ? 3.688 -7.400 1.835 1.00 97.69 86 ARG A C 1
ATOM 656 O O . ARG A 1 86 ? 2.521 -7.431 1.443 1.00 97.69 86 ARG A O 1
ATOM 663 N N . TYR A 1 87 ? 4.692 -6.933 1.103 1.00 96.88 87 TYR A N 1
ATOM 664 C CA . TYR A 1 87 ? 4.569 -6.537 -0.292 1.00 96.88 87 TYR A CA 1
ATOM 665 C C . TYR A 1 87 ? 4.557 -7.746 -1.232 1.00 96.88 87 TYR A C 1
ATOM 667 O O . TYR A 1 87 ? 5.278 -8.730 -1.038 1.00 96.88 87 TYR A O 1
ATOM 675 N N . VAL A 1 88 ? 3.734 -7.651 -2.269 1.00 97.69 88 VAL A N 1
ATOM 676 C CA . VAL A 1 88 ? 3.586 -8.625 -3.346 1.00 97.69 88 VAL A CA 1
ATOM 677 C C . VAL A 1 88 ? 3.765 -7.897 -4.670 1.00 97.69 88 VAL A C 1
ATOM 679 O O . VAL A 1 88 ? 3.047 -6.938 -4.955 1.00 97.69 88 VAL A O 1
ATOM 682 N N . ALA A 1 89 ? 4.716 -8.362 -5.475 1.00 96.00 89 ALA A N 1
ATOM 683 C CA . ALA A 1 89 ? 4.855 -7.934 -6.857 1.00 96.00 89 ALA A CA 1
ATOM 684 C C . ALA A 1 89 ? 3.737 -8.555 -7.703 1.00 96.00 89 ALA A C 1
ATOM 686 O O . ALA A 1 89 ? 3.489 -9.759 -7.628 1.00 96.00 89 ALA A O 1
ATOM 687 N N . LEU A 1 90 ? 3.059 -7.724 -8.488 1.00 96.69 90 LEU A N 1
ATOM 688 C CA . LEU A 1 90 ? 2.004 -8.129 -9.423 1.00 96.69 90 LEU A CA 1
ATOM 689 C C . LEU A 1 90 ? 2.508 -8.163 -10.870 1.00 96.69 90 LEU A C 1
ATOM 691 O O . LEU A 1 90 ? 1.874 -8.769 -11.728 1.00 96.69 90 LEU A O 1
ATOM 695 N N . THR A 1 91 ? 3.662 -7.546 -11.118 1.00 93.75 91 THR A N 1
ATOM 696 C CA . THR A 1 91 ? 4.355 -7.517 -12.409 1.00 93.75 91 THR A CA 1
ATOM 697 C C . THR A 1 91 ? 5.849 -7.743 -12.200 1.00 93.75 91 THR A C 1
ATOM 699 O O . THR A 1 91 ? 6.361 -7.593 -11.088 1.00 93.75 91 THR A O 1
ATOM 702 N N . GLU A 1 92 ? 6.568 -8.034 -13.283 1.00 93.25 92 GLU A N 1
ATOM 703 C CA . GLU A 1 92 ? 8.032 -8.138 -13.262 1.00 93.25 92 GLU A CA 1
ATOM 704 C C . GLU A 1 92 ? 8.700 -6.830 -12.815 1.00 93.25 92 GLU A C 1
ATOM 706 O O . GLU A 1 92 ? 9.684 -6.867 -12.079 1.00 93.25 92 GLU A O 1
ATOM 711 N N . LEU A 1 93 ? 8.127 -5.680 -13.195 1.00 88.81 93 LEU A N 1
ATOM 712 C CA . LEU A 1 93 ? 8.640 -4.360 -12.824 1.00 88.81 93 LEU A CA 1
ATOM 713 C C . LEU A 1 93 ? 8.611 -4.136 -11.305 1.00 88.81 93 LEU A C 1
ATOM 715 O O . LEU A 1 93 ? 9.528 -3.533 -10.765 1.00 88.81 93 LEU A O 1
ATOM 719 N N . GLY A 1 94 ? 7.584 -4.642 -10.615 1.00 87.56 94 GLY A N 1
ATOM 720 C CA . GLY A 1 94 ? 7.425 -4.472 -9.166 1.00 87.56 94 GLY A CA 1
ATOM 721 C C . GLY A 1 94 ? 8.194 -5.482 -8.308 1.00 87.56 94 GLY A C 1
ATOM 722 O O . GLY A 1 94 ? 8.156 -5.388 -7.082 1.00 87.56 94 GLY A O 1
ATOM 723 N N . ARG A 1 95 ? 8.866 -6.472 -8.913 1.00 92.50 95 ARG A N 1
ATOM 724 C CA . ARG A 1 95 ? 9.655 -7.482 -8.188 1.00 92.50 95 ARG A CA 1
ATOM 725 C C . ARG A 1 95 ? 10.794 -6.886 -7.347 1.00 92.50 95 ARG A C 1
ATOM 727 O O . ARG A 1 95 ? 10.811 -7.190 -6.153 1.00 92.50 95 ARG A O 1
ATOM 734 N N . PRO A 1 96 ? 11.700 -6.051 -7.898 1.00 90.81 96 PRO A N 1
ATOM 735 C CA . PRO A 1 96 ? 12.783 -5.463 -7.107 1.00 90.81 96 PRO A CA 1
ATOM 736 C C . PRO A 1 96 ? 12.259 -4.634 -5.928 1.00 90.81 96 PRO A C 1
ATOM 738 O O . PRO A 1 96 ? 12.778 -4.757 -4.820 1.00 90.81 96 PRO A O 1
ATOM 741 N N . ASP A 1 97 ? 11.186 -3.865 -6.131 1.00 86.69 97 ASP A N 1
ATOM 742 C CA . ASP A 1 97 ? 10.576 -3.052 -5.073 1.00 86.69 97 ASP A CA 1
ATOM 743 C C . ASP A 1 97 ? 9.994 -3.926 -3.958 1.00 86.69 97 ASP A C 1
ATOM 745 O O . ASP A 1 97 ? 10.229 -3.682 -2.774 1.00 86.69 97 ASP A O 1
ATOM 749 N N . ALA A 1 98 ? 9.265 -4.987 -4.321 1.00 92.06 98 ALA A N 1
ATOM 750 C CA . ALA A 1 98 ? 8.696 -5.909 -3.347 1.00 92.06 98 ALA A CA 1
ATOM 751 C C . ALA A 1 98 ? 9.784 -6.619 -2.527 1.00 92.06 98 ALA A C 1
ATOM 753 O O . ALA A 1 98 ? 9.627 -6.767 -1.317 1.00 92.06 98 ALA A O 1
ATOM 754 N N . GLU A 1 99 ? 10.874 -7.061 -3.156 1.00 91.75 99 GLU A N 1
ATOM 755 C CA . GLU A 1 99 ? 12.010 -7.683 -2.465 1.00 91.75 99 GLU A CA 1
ATOM 756 C C . GLU A 1 99 ? 12.687 -6.696 -1.510 1.00 91.75 99 GLU A C 1
ATOM 758 O O . GLU A 1 99 ? 12.860 -6.997 -0.325 1.00 91.75 99 GLU A O 1
ATOM 763 N N . TYR A 1 100 ? 12.990 -5.490 -1.995 1.00 88.12 100 TYR A N 1
ATOM 764 C CA . TYR A 1 100 ? 13.630 -4.449 -1.201 1.00 88.12 100 TYR A CA 1
ATOM 765 C C . TYR A 1 100 ? 12.773 -4.034 -0.002 1.00 88.12 100 TYR A C 1
ATOM 767 O O . TYR A 1 100 ? 13.250 -4.059 1.133 1.00 88.12 100 TYR A O 1
ATOM 775 N N . TRP A 1 101 ? 11.493 -3.721 -0.197 1.00 93.00 101 TRP A N 1
ATOM 776 C CA . TRP A 1 101 ? 10.617 -3.312 0.903 1.00 93.00 101 TRP A CA 1
ATOM 777 C C . TRP A 1 101 ? 10.319 -4.441 1.886 1.00 93.00 101 TRP A C 1
ATOM 779 O O . TRP A 1 101 ? 10.154 -4.179 3.075 1.00 93.00 101 TRP A O 1
ATOM 789 N N . ASN A 1 102 ? 10.291 -5.697 1.430 1.00 94.25 102 ASN A N 1
ATOM 790 C CA . ASN A 1 102 ? 10.127 -6.837 2.331 1.00 94.25 102 ASN A CA 1
ATOM 791 C C . ASN A 1 102 ? 11.373 -7.120 3.180 1.00 94.25 102 ASN A C 1
ATOM 793 O O . ASN A 1 102 ? 11.243 -7.731 4.238 1.00 94.25 102 ASN A O 1
ATOM 797 N N . SER A 1 103 ? 12.556 -6.673 2.749 1.00 93.06 103 SER A N 1
ATOM 798 C CA . SER A 1 103 ? 13.778 -6.746 3.561 1.00 93.06 103 SER A CA 1
ATOM 799 C C . SER A 1 103 ? 13.841 -5.693 4.676 1.00 93.06 103 SER A C 1
ATOM 801 O O . SER A 1 103 ? 14.669 -5.806 5.577 1.00 93.06 103 SER A 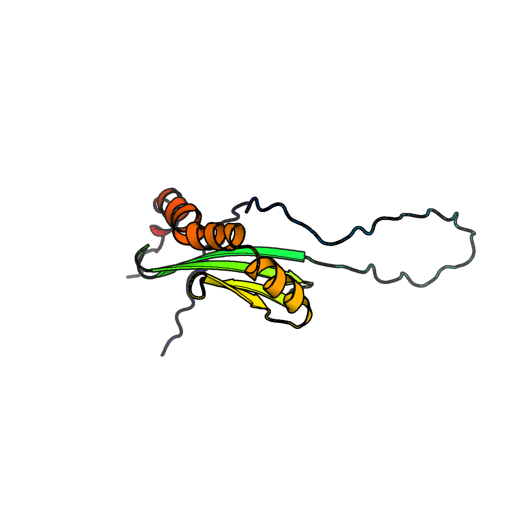O 1
ATOM 803 N N . GLN A 1 104 ? 12.956 -4.690 4.653 1.00 90.88 104 GLN A N 1
ATOM 804 C CA . GLN A 1 104 ? 12.915 -3.613 5.641 1.00 90.88 104 GLN A CA 1
ATOM 805 C C . GLN A 1 104 ? 11.864 -3.893 6.722 1.00 90.88 104 GLN A C 1
ATOM 807 O O . GLN A 1 104 ? 10.678 -3.602 6.557 1.00 90.88 104 GLN A O 1
ATOM 812 N N . GLU A 1 105 ? 12.301 -4.436 7.857 1.00 93.00 105 GLU A N 1
ATOM 813 C CA . GLU A 1 105 ? 11.405 -4.837 8.950 1.00 93.00 105 GLU A CA 1
ATOM 814 C C . GLU A 1 105 ? 10.612 -3.659 9.535 1.00 93.00 105 GLU A C 1
ATOM 816 O O . GLU A 1 105 ? 9.387 -3.736 9.617 1.00 93.00 105 GLU A O 1
ATOM 821 N N . GLU A 1 106 ? 11.269 -2.530 9.821 1.00 91.25 106 GLU A N 1
ATOM 822 C CA . GLU A 1 106 ? 10.612 -1.319 10.341 1.00 91.25 106 GLU A CA 1
ATOM 823 C C . GLU A 1 106 ? 9.494 -0.826 9.403 1.00 91.25 106 GLU A C 1
ATOM 825 O O . GLU A 1 106 ? 8.406 -0.425 9.835 1.00 91.25 106 GLU A O 1
ATOM 830 N N . LEU A 1 107 ? 9.729 -0.899 8.087 1.00 87.75 107 LEU A N 1
ATOM 831 C CA . LEU A 1 107 ? 8.731 -0.535 7.087 1.00 87.75 107 LEU A CA 1
ATOM 832 C C . LEU A 1 107 ? 7.524 -1.476 7.156 1.00 87.75 107 LEU A C 1
ATOM 834 O O . LEU A 1 107 ? 6.385 -1.001 7.164 1.00 87.75 107 LEU A O 1
ATOM 838 N N . LEU A 1 108 ? 7.754 -2.789 7.216 1.00 92.75 108 LEU A N 1
ATOM 839 C CA . LEU A 1 108 ? 6.684 -3.781 7.299 1.00 92.75 108 LEU A CA 1
ATOM 840 C C . LEU A 1 108 ? 5.874 -3.643 8.586 1.00 92.75 108 LEU A C 1
ATOM 842 O O . LEU A 1 108 ? 4.645 -3.676 8.527 1.00 92.75 108 LEU A O 1
ATOM 846 N N . GLU A 1 109 ? 6.525 -3.444 9.730 1.00 94.94 109 GLU A N 1
ATOM 847 C CA . GLU A 1 109 ? 5.850 -3.204 11.007 1.00 94.94 109 GLU A CA 1
ATOM 848 C C . GLU A 1 109 ? 4.951 -1.972 10.936 1.00 94.94 109 GLU A C 1
ATOM 850 O O . GLU A 1 109 ? 3.761 -2.043 11.263 1.00 94.94 109 GLU A O 1
ATOM 855 N N . ARG A 1 110 ? 5.471 -0.863 10.397 1.00 90.56 110 ARG A N 1
ATOM 856 C CA . ARG A 1 110 ? 4.688 0.358 10.191 1.00 90.56 110 ARG A CA 1
ATOM 857 C C . ARG A 1 110 ? 3.484 0.120 9.278 1.00 90.56 110 ARG A C 1
ATOM 859 O O . ARG A 1 110 ? 2.392 0.606 9.571 1.00 90.56 110 ARG A O 1
ATOM 866 N N . LYS A 1 111 ? 3.651 -0.623 8.179 1.00 92.69 111 LYS A N 1
ATOM 867 C CA . LYS A 1 111 ? 2.556 -0.926 7.239 1.00 92.69 111 LYS A CA 1
ATOM 868 C C . LYS A 1 111 ? 1.513 -1.862 7.848 1.00 92.69 111 LYS A C 1
ATOM 870 O O . LYS A 1 111 ? 0.322 -1.633 7.652 1.00 92.69 111 LYS A O 1
ATOM 875 N N . ARG A 1 112 ? 1.926 -2.858 8.637 1.00 96.56 112 ARG A N 1
ATOM 876 C CA . ARG A 1 112 ? 1.018 -3.736 9.399 1.00 96.56 112 ARG A CA 1
ATOM 877 C C . ARG A 1 112 ? 0.208 -2.933 10.419 1.00 96.56 112 ARG A C 1
ATOM 879 O O . ARG A 1 112 ? -1.004 -3.107 10.510 1.00 96.56 112 ARG A O 1
ATOM 886 N N . ALA A 1 113 ? 0.845 -1.986 11.107 1.00 96.00 113 ALA A N 1
ATOM 887 C CA . ALA A 1 113 ? 0.187 -1.118 12.083 1.00 96.00 113 ALA A CA 1
ATOM 888 C C . ALA A 1 113 ? -0.836 -0.142 11.464 1.00 96.00 113 ALA A C 1
ATOM 890 O O . ALA A 1 113 ? -1.699 0.374 12.177 1.00 96.00 113 ALA A O 1
ATOM 891 N N . ASN A 1 114 ? -0.795 0.111 10.148 1.00 93.94 114 ASN A N 1
ATOM 892 C CA . ASN A 1 114 ? -1.741 1.019 9.489 1.00 93.94 114 ASN A CA 1
ATOM 893 C C . ASN A 1 114 ? -3.190 0.506 9.498 1.00 93.94 114 ASN A C 1
ATOM 895 O O . ASN A 1 114 ? -4.106 1.318 9.361 1.00 93.94 114 ASN A O 1
ATOM 899 N N . VAL A 1 115 ? -3.434 -0.788 9.726 1.00 94.69 115 VAL A N 1
ATOM 900 C CA . VAL A 1 115 ? -4.803 -1.294 9.926 1.00 94.69 115 VAL A CA 1
ATOM 901 C C . VAL A 1 115 ? -5.469 -0.575 11.111 1.00 94.69 115 VAL A C 1
ATOM 903 O O . VAL A 1 115 ? -6.592 -0.084 10.999 1.00 94.69 115 VAL A O 1
ATOM 906 N N . ASP A 1 116 ? -4.762 -0.432 12.229 1.00 92.69 116 ASP A N 1
ATOM 907 C CA . ASP A 1 116 ? -5.274 0.272 13.406 1.00 92.69 116 ASP A CA 1
ATOM 908 C C . ASP A 1 116 ? -5.041 1.778 13.318 1.00 92.69 116 ASP A C 1
ATOM 910 O O . ASP A 1 116 ? -5.976 2.574 13.445 1.00 92.69 116 ASP A O 1
ATOM 914 N N . ARG A 1 117 ? -3.790 2.171 13.060 1.00 89.94 117 ARG A N 1
ATOM 915 C CA . ARG A 1 117 ? -3.347 3.567 13.127 1.00 89.94 117 ARG A CA 1
ATOM 916 C C . ARG A 1 117 ? -3.974 4.444 12.052 1.00 89.94 117 ARG A C 1
ATOM 918 O O . ARG A 1 117 ? -4.205 5.620 12.301 1.00 89.94 117 ARG A O 1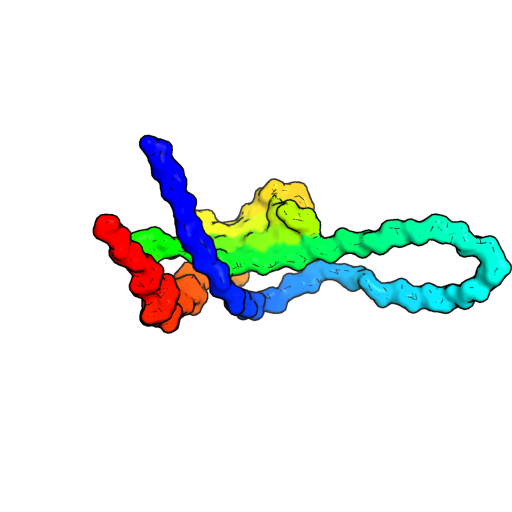
ATOM 925 N N . TYR A 1 118 ? -4.207 3.896 10.863 1.00 88.50 118 TYR A N 1
ATOM 926 C CA . TYR A 1 118 ? -4.757 4.647 9.741 1.00 88.50 118 TYR A CA 1
ATOM 927 C C . TYR A 1 118 ? -6.215 4.264 9.494 1.00 88.50 118 TYR A C 1
ATOM 929 O O . TYR A 1 118 ? -7.087 5.124 9.582 1.00 88.50 118 TYR A O 1
ATOM 937 N N . CYS A 1 119 ? -6.520 2.989 9.240 1.00 91.38 119 CYS A N 1
ATOM 938 C CA . CYS A 1 119 ? -7.876 2.610 8.846 1.00 91.38 119 CYS A CA 1
ATOM 939 C C . CYS A 1 119 ? -8.891 2.778 9.982 1.00 91.38 119 CYS A C 1
ATOM 941 O O . CYS A 1 119 ? -9.857 3.522 9.822 1.00 91.38 119 CYS A O 1
ATOM 943 N N . ARG A 1 120 ? -8.694 2.132 11.140 1.00 90.75 120 ARG A N 1
ATOM 944 C CA . ARG A 1 120 ? -9.658 2.243 12.255 1.00 90.75 120 ARG A CA 1
ATOM 945 C C . ARG A 1 120 ? -9.732 3.654 12.827 1.00 90.75 120 ARG A C 1
ATOM 947 O O . ARG A 1 120 ? -10.822 4.095 13.182 1.00 90.75 120 ARG A O 1
ATOM 954 N N . TYR A 1 121 ? -8.603 4.358 12.889 1.00 87.88 121 TYR A N 1
ATOM 955 C CA . TYR A 1 121 ? -8.578 5.760 13.299 1.00 87.88 121 TYR A CA 1
ATOM 956 C C . TYR A 1 121 ? -9.470 6.629 12.402 1.00 87.88 121 TYR A C 1
ATOM 958 O O . TYR A 1 121 ? -10.397 7.257 12.908 1.00 87.88 121 TYR A O 1
ATOM 966 N N . ASN A 1 122 ? -9.254 6.607 11.081 1.00 85.69 122 ASN A N 1
ATOM 967 C CA . ASN A 1 122 ? -10.055 7.413 10.156 1.00 85.69 122 ASN A CA 1
ATOM 968 C C . ASN A 1 122 ? -11.518 6.965 10.131 1.00 85.69 122 ASN A C 1
ATOM 970 O O . ASN A 1 122 ? -12.406 7.806 10.138 1.00 85.69 122 ASN A O 1
ATOM 974 N N . TYR A 1 123 ? -11.791 5.657 10.215 1.00 85.19 123 TYR A N 1
ATOM 975 C CA . TYR A 1 123 ? -13.167 5.170 10.307 1.00 85.19 123 TYR A CA 1
ATOM 976 C C . TYR A 1 123 ? -13.920 5.810 11.476 1.00 85.19 123 TYR A C 1
ATOM 978 O O . TYR A 1 123 ? -15.037 6.257 11.280 1.00 85.19 123 TYR A O 1
ATOM 986 N N . ARG A 1 124 ? -13.316 5.913 12.669 1.00 84.62 124 ARG A N 1
ATOM 987 C CA . ARG A 1 124 ? -13.955 6.558 13.835 1.00 84.62 124 ARG A CA 1
ATOM 988 C C . ARG A 1 124 ? -14.195 8.050 13.627 1.00 84.62 124 ARG A C 1
ATOM 990 O O . ARG A 1 124 ? -15.217 8.567 14.064 1.00 84.62 124 ARG A O 1
ATOM 997 N N . VAL A 1 125 ? -13.251 8.736 12.986 1.00 83.94 125 VAL A N 1
ATOM 998 C CA . VAL A 1 125 ? -13.386 10.164 12.665 1.00 83.94 125 VAL A CA 1
ATOM 999 C C . VAL A 1 125 ? -14.538 10.373 11.676 1.00 83.94 125 VAL A C 1
ATOM 1001 O O . VAL A 1 125 ? -15.351 11.281 11.857 1.00 83.94 125 VAL A O 1
ATOM 1004 N N . ASP A 1 126 ? -14.662 9.483 10.690 1.00 77.25 126 ASP A N 1
ATOM 1005 C CA . ASP A 1 126 ? -15.582 9.650 9.567 1.00 77.25 126 ASP A CA 1
ATOM 1006 C C . ASP A 1 126 ? -16.920 8.912 9.712 1.00 77.25 126 ASP A C 1
ATOM 1008 O O . ASP A 1 126 ? -17.836 9.111 8.905 1.00 77.25 126 ASP A O 1
ATOM 1012 N N . GLU A 1 127 ? -17.069 8.065 10.733 1.00 71.94 127 GLU A N 1
ATOM 1013 C CA . GLU A 1 127 ? -18.251 7.227 10.981 1.00 71.94 127 GLU A CA 1
ATOM 1014 C C . GLU A 1 127 ? -19.534 8.061 11.029 1.00 71.94 127 GLU A C 1
ATOM 1016 O O . GLU A 1 127 ? -20.542 7.701 10.412 1.00 71.94 127 GLU A O 1
ATOM 1021 N N . SER A 1 128 ? -19.453 9.218 11.689 1.00 65.19 128 SER A N 1
ATOM 1022 C CA . SER A 1 128 ? -20.561 10.154 11.888 1.00 65.19 128 SER A CA 1
ATOM 1023 C C . SER A 1 128 ? -21.167 10.704 10.590 1.00 65.19 128 SER A C 1
ATOM 1025 O O . SER A 1 128 ? -22.347 11.045 10.575 1.00 65.19 128 SER A O 1
ATOM 1027 N N . PHE A 1 129 ? -20.410 10.775 9.488 1.00 59.31 129 PHE A N 1
ATOM 1028 C CA . PHE A 1 129 ? -20.890 11.386 8.239 1.00 59.31 129 PHE A CA 1
ATOM 1029 C C . PHE A 1 129 ? -20.870 10.459 7.017 1.00 59.31 129 PHE A C 1
ATOM 1031 O O . PHE A 1 129 ? -21.590 10.712 6.045 1.00 59.31 129 PHE A O 1
ATOM 1038 N N . SER A 1 130 ? -20.050 9.404 7.027 1.00 62.41 130 SER A N 1
ATOM 1039 C CA . SER A 1 130 ? -19.818 8.548 5.853 1.00 62.41 130 SER A CA 1
ATOM 1040 C C . SER A 1 130 ? -20.525 7.191 5.930 1.00 62.41 130 SER A C 1
ATOM 1042 O O . SER A 1 130 ? -21.016 6.702 4.912 1.00 62.41 130 SER A O 1
ATOM 1044 N N . VAL A 1 131 ? -20.642 6.598 7.123 1.00 60.69 131 VAL A N 1
ATOM 1045 C CA . VAL A 1 131 ? -21.208 5.249 7.311 1.00 60.69 131 VAL A CA 1
ATOM 1046 C C . VAL A 1 131 ? -22.722 5.303 7.512 1.00 60.69 131 VAL A C 1
ATOM 1048 O O . VAL A 1 131 ? -23.457 4.518 6.910 1.00 60.69 131 VAL A O 1
ATOM 1051 N N . GLN A 1 132 ? -23.206 6.276 8.290 1.00 56.22 132 GLN A N 1
ATOM 1052 C CA . GLN A 1 132 ? -24.628 6.441 8.625 1.00 56.22 132 GLN A CA 1
ATOM 1053 C C . GLN A 1 132 ? -25.506 6.911 7.447 1.00 56.22 132 GLN A C 1
ATOM 1055 O O . GLN A 1 132 ? -26.727 6.936 7.560 1.00 56.22 132 GLN A O 1
ATOM 1060 N N . ARG A 1 133 ? -24.924 7.223 6.276 1.00 54.38 133 ARG A N 1
ATOM 1061 C CA . ARG A 1 133 ? -25.669 7.555 5.042 1.00 54.38 133 ARG A CA 1
ATOM 1062 C C . ARG A 1 133 ? -25.999 6.344 4.161 1.00 54.38 133 ARG A C 1
ATOM 1064 O O . ARG A 1 133 ? -26.284 6.504 2.973 1.00 54.38 133 ARG A O 1
ATOM 1071 N N . ARG A 1 134 ? -26.009 5.127 4.714 1.00 52.66 134 ARG A N 1
ATOM 1072 C CA . ARG A 1 134 ? -26.703 3.998 4.077 1.00 52.66 134 ARG A CA 1
ATOM 1073 C C . ARG A 1 134 ? -28.197 4.163 4.333 1.00 52.66 134 ARG A C 1
ATOM 1075 O O . ARG A 1 134 ? -28.704 3.689 5.338 1.00 52.66 134 ARG A O 1
ATOM 1082 N N . GLY A 1 135 ? -28.870 4.888 3.439 1.00 48.28 135 GLY A N 1
ATOM 1083 C CA . GLY A 1 135 ? -30.321 5.033 3.476 1.00 48.28 135 GLY A CA 1
ATOM 1084 C C . GLY A 1 135 ? -30.990 3.663 3.558 1.00 48.28 135 GLY A C 1
ATOM 1085 O O . GLY A 1 135 ? -30.760 2.807 2.699 1.00 48.28 135 GLY A O 1
ATOM 1086 N N . GLU A 1 136 ? -31.786 3.469 4.604 1.00 40.34 136 GLU A N 1
ATOM 1087 C CA . GLU A 1 136 ? -32.746 2.378 4.695 1.00 40.34 136 GLU A CA 1
ATOM 1088 C C . GLU A 1 136 ? -33.641 2.447 3.455 1.00 40.34 136 GLU A C 1
ATOM 1090 O O . GLU A 1 136 ? -34.261 3.473 3.170 1.00 40.34 136 GLU A O 1
ATOM 1095 N N . ARG A 1 137 ? -33.650 1.379 2.659 1.00 44.16 137 ARG A N 1
ATOM 1096 C CA . ARG A 1 137 ? -34.563 1.244 1.527 1.00 44.16 137 ARG A CA 1
ATOM 1097 C C . ARG A 1 137 ? -35.657 0.278 1.973 1.00 44.16 137 ARG A C 1
ATOM 1099 O O . ARG A 1 137 ? -35.394 -0.920 2.055 1.00 44.16 137 ARG A O 1
ATOM 1106 N N . GLY A 1 138 ? -36.806 0.842 2.352 1.00 32.78 138 GLY A N 1
ATOM 1107 C CA . GLY A 1 138 ? -38.069 0.115 2.517 1.00 32.78 138 GLY A CA 1
ATOM 1108 C C . GLY A 1 138 ? -38.631 -0.378 1.192 1.00 32.78 138 GLY A C 1
ATOM 1109 O O . GLY A 1 138 ? -38.150 0.090 0.131 1.00 32.78 138 GLY A O 1
#

Secondary structure (DSSP, 8-state):
---------------------S--------PPPPTT--PPPPP-----EEEEEEEEEETTTTEEEEEEEEEETTEEEEEEETTTTEEEESSSTTHHHHHHHHT-HHHHHHHHHHIIIIIIHHHHHHIIIIITT-----

Foldseek 3Di:
DDDDDAPFDQDPDPPPDDDPPDDDDDDDDDDDDDPDDPDPPDPPDDKDKDWGWTWGDDPQLPDIKIKIWIDIPNHTAKMDTLVVLAMDGPDPVCVVVRVVQRVDPVSSVVRNCCSVVPHVVVCVVCVVPPVVPPDDDD

Mean predicted aligned error: 13.91 Å

pLDDT: mean 72.52, std 25.39, range [22.97, 97.88]

Nearest PDB structures (foldseek):
  6ati-assembly2_E  TM=9.553E-01  e=1.706E-14  Homo sapiens
  4h25-assembly2_E  TM=9.712E-01  e=4.374E-14  Homo sapiens
  4e41-assembly2_G  TM=9.677E-01  e=9.291E-14  Homo sapiens
  6cqq-assembly1_B  TM=9.441E-01  e=1.741E-13  Homo sapiens
  5v4m-assembly4_L  TM=8.668E-01  e=5.623E-14  Homo sapiens

Radius of gyration: 21.08 Å; Cα contacts (8 Å, |Δi|>4): 150; chains: 1; bounding box: 57×42×56 Å

Organism: Chrysochloris asiatica (NCBI:txid185453)

InterPro domains:
  IPR000353 MHC class II, beta chain, N-terminal [PF00969] (53-125)
  IPR000353 MHC class II, beta chain, N-terminal [SM00921] (53-127)
  IPR011162 MHC classes I/II-like antigen recognition protein [SSF54452] (46-133)
  IPR014745 MHC class II, alpha/beta chain, N-terminal [G3DSA:3.10.320.10] (11-131)
  IPR050160 Major Histocompatibility Complex/Immunoglobulin [PTHR19944] (45-129)

Solvent-accessible surface area (backbone atoms only — not comparable to full-atom values): 8888 Å² total; per-residue (Å²): 140,81,87,79,78,78,85,80,64,84,62,91,68,84,77,88,68,93,75,85,9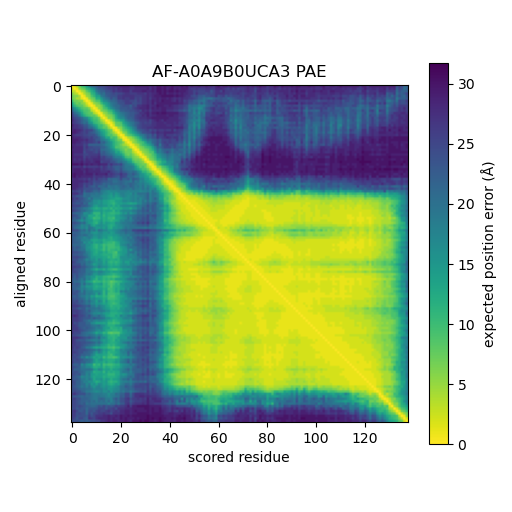0,70,82,91,88,85,83,86,78,87,72,86,87,72,99,79,77,86,67,77,83,74,78,79,85,82,84,46,79,48,77,46,73,44,54,49,66,44,82,65,77,78,42,65,42,33,36,41,38,34,24,56,72,82,43,63,23,31,32,36,34,48,92,74,54,42,48,44,49,70,37,82,84,15,39,65,56,22,54,55,52,60,72,34,60,71,59,36,53,55,58,48,46,33,38,56,70,46,39,51,46,48,46,66,73,41,37,84,72,64,61,74,67,68,73,85,80,129

Sequence (138 aa):
MTSSAPAVGFIRGLSNQGDLTGGLCSSSSSSGETPGDRLPPV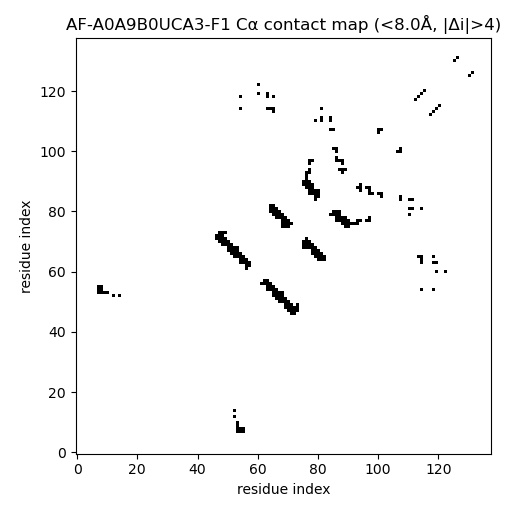PTARFLEQAKSECHFTNGTERVRYLDRYFHNREENVRFDSDLGRYVALTELGRPDAEYWNSQEELLERKRANVDRYCRYNYRVDESFSVQRRGERG